Protein AF-Q5IAA7-F1 (afdb_monomer_lite)

pLDDT: mean 90.27, std 9.67, range [55.5, 97.69]

Structure (mmCIF, N/CA/C/O backbone):
data_AF-Q5IAA7-F1
#
_entry.id   AF-Q5IAA7-F1
#
loop_
_atom_site.group_PDB
_atom_site.id
_atom_site.type_symbol
_atom_site.label_atom_id
_atom_site.label_alt_id
_atom_site.label_comp_id
_atom_site.label_asym_id
_atom_site.label_entity_id
_atom_site.label_seq_id
_atom_site.pdbx_PDB_ins_code
_atom_site.Cartn_x
_atom_site.Cartn_y
_atom_site.Cartn_z
_atom_site.occupancy
_atom_site.B_iso_or_equiv
_atom_site.auth_seq_id
_atom_site.auth_comp_id
_atom_site.auth_asym_id
_atom_site.auth_atom_id
_atom_site.pdbx_PDB_model_num
ATOM 1 N N . ARG A 1 1 ? 13.169 0.631 -16.353 1.00 55.50 1 ARG A N 1
ATOM 2 C CA . ARG A 1 1 ? 13.873 1.672 -15.551 1.00 55.50 1 ARG A CA 1
ATOM 3 C C . ARG A 1 1 ? 12.961 2.461 -14.587 1.00 55.50 1 ARG A C 1
ATOM 5 O O . ARG A 1 1 ? 13.479 3.052 -13.655 1.00 55.50 1 ARG A O 1
ATOM 12 N N . THR A 1 2 ? 11.627 2.469 -14.755 1.00 67.00 2 THR A N 1
ATOM 13 C CA . THR A 1 2 ? 10.688 3.304 -13.963 1.00 67.00 2 THR A CA 1
ATOM 14 C C . THR A 1 2 ? 10.099 2.655 -12.699 1.00 67.00 2 THR A C 1
ATOM 16 O O . THR A 1 2 ? 9.682 3.389 -11.810 1.00 67.00 2 THR A O 1
ATOM 19 N N . ALA A 1 3 ? 10.073 1.321 -12.581 1.00 67.81 3 ALA A N 1
ATOM 20 C CA . ALA A 1 3 ? 9.516 0.623 -11.409 1.00 67.81 3 ALA A CA 1
ATOM 21 C C . ALA A 1 3 ? 10.376 0.799 -10.143 1.00 67.81 3 ALA A C 1
ATOM 23 O O . ALA A 1 3 ? 9.880 1.249 -9.116 1.00 67.81 3 ALA A O 1
ATOM 24 N N . ILE A 1 4 ? 11.693 0.577 -10.250 1.00 78.06 4 ILE A N 1
ATOM 25 C CA . ILE A 1 4 ? 12.649 0.791 -9.146 1.00 78.06 4 ILE A CA 1
ATOM 26 C C . ILE A 1 4 ? 12.564 2.229 -8.615 1.00 78.06 4 ILE A C 1
ATOM 28 O O . ILE A 1 4 ? 12.556 2.454 -7.409 1.00 78.06 4 ILE A O 1
ATOM 32 N N . HIS A 1 5 ? 12.434 3.209 -9.514 1.00 86.94 5 HIS A N 1
ATOM 33 C CA . HIS A 1 5 ? 12.304 4.614 -9.133 1.00 86.94 5 HIS A CA 1
ATOM 34 C C . HIS A 1 5 ? 11.047 4.878 -8.288 1.00 86.94 5 HIS A C 1
ATOM 36 O O . HIS A 1 5 ? 11.112 5.596 -7.296 1.00 86.94 5 HIS A O 1
ATOM 42 N N . ARG A 1 6 ? 9.914 4.257 -8.634 1.00 88.94 6 ARG A N 1
ATOM 43 C CA . ARG A 1 6 ? 8.654 4.405 -7.895 1.00 88.94 6 ARG A CA 1
ATOM 44 C C . ARG A 1 6 ? 8.695 3.746 -6.518 1.00 88.94 6 ARG A C 1
ATOM 46 O O . ARG A 1 6 ? 8.246 4.359 -5.556 1.00 88.94 6 ARG A O 1
ATOM 53 N N . ALA A 1 7 ? 9.287 2.558 -6.406 1.00 90.06 7 ALA A N 1
ATOM 54 C CA . ALA A 1 7 ? 9.493 1.903 -5.114 1.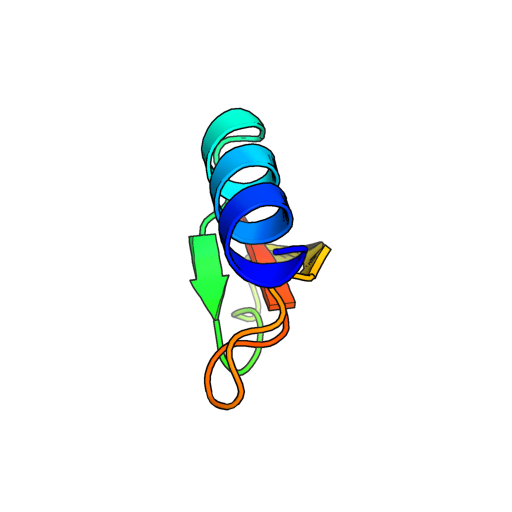00 90.06 7 ALA A CA 1
ATOM 55 C C . ALA A 1 7 ? 10.403 2.734 -4.187 1.00 90.06 7 ALA A C 1
ATOM 57 O O . ALA A 1 7 ? 10.111 2.893 -3.004 1.00 90.06 7 ALA A O 1
ATOM 58 N N . LEU A 1 8 ? 11.469 3.335 -4.731 1.00 92.75 8 LEU A N 1
ATOM 59 C CA . LEU A 1 8 ? 12.346 4.238 -3.978 1.00 92.75 8 LEU A CA 1
ATOM 60 C C . LEU A 1 8 ? 11.622 5.508 -3.513 1.00 92.75 8 LEU A C 1
ATOM 62 O O . LEU A 1 8 ? 11.818 5.930 -2.375 1.00 92.75 8 LEU A O 1
ATOM 66 N N . ILE A 1 9 ? 10.778 6.104 -4.362 1.00 93.81 9 ILE A N 1
ATOM 67 C CA . ILE A 1 9 ? 9.936 7.248 -3.978 1.00 93.81 9 ILE A CA 1
ATOM 68 C C . ILE A 1 9 ? 8.971 6.847 -2.860 1.00 93.81 9 ILE A C 1
ATOM 70 O O . ILE A 1 9 ? 8.888 7.555 -1.860 1.00 93.81 9 ILE A O 1
ATOM 74 N N . CYS A 1 10 ? 8.299 5.699 -2.995 1.00 95.56 10 CYS A N 1
ATOM 75 C CA . CYS A 1 10 ? 7.384 5.192 -1.977 1.00 95.56 10 CYS A CA 1
ATOM 76 C C . CYS A 1 10 ? 8.081 5.057 -0.619 1.00 95.56 10 CYS A C 1
ATOM 78 O O . CYS A 1 10 ? 7.621 5.613 0.375 1.00 95.56 10 CYS A O 1
ATOM 80 N N . LYS A 1 11 ? 9.263 4.431 -0.610 1.00 94.38 11 LYS A N 1
ATOM 81 C CA . LYS A 1 11 ? 10.081 4.295 0.597 1.00 94.38 11 LYS A CA 1
ATOM 82 C C . LYS A 1 11 ? 10.511 5.651 1.172 1.00 94.38 11 LYS A C 1
ATOM 84 O O . LYS A 1 11 ? 10.512 5.820 2.385 1.00 94.38 11 LYS A O 1
ATOM 89 N N . ARG A 1 12 ? 10.856 6.632 0.327 1.00 95.81 12 ARG A N 1
ATOM 90 C CA . ARG A 1 12 ? 11.230 7.995 0.758 1.00 95.81 12 ARG A CA 1
ATOM 91 C C . ARG A 1 12 ? 10.064 8.750 1.403 1.00 95.81 12 ARG A C 1
ATOM 93 O O . ARG A 1 12 ? 10.298 9.590 2.259 1.00 95.81 12 ARG A O 1
ATOM 100 N N . MET A 1 13 ? 8.832 8.445 1.006 1.00 94.56 13 MET A N 1
ATOM 101 C CA . MET A 1 13 ? 7.610 8.988 1.606 1.00 94.56 13 MET A CA 1
ATOM 102 C C . MET A 1 13 ? 7.187 8.241 2.882 1.00 94.56 13 MET A C 1
ATOM 104 O O . MET A 1 13 ? 6.117 8.525 3.418 1.00 94.56 13 MET A O 1
ATOM 108 N N . GLU A 1 14 ? 8.012 7.301 3.361 1.00 96.25 14 GLU A N 1
ATOM 109 C CA . GLU A 1 14 ? 7.712 6.375 4.464 1.00 96.25 14 GLU A CA 1
ATOM 110 C C . GLU A 1 14 ? 6.492 5.484 4.177 1.00 96.25 14 GLU A C 1
ATOM 112 O O . GLU A 1 14 ? 5.779 5.056 5.082 1.00 96.25 14 GLU A O 1
ATOM 117 N N . GLY A 1 15 ? 6.237 5.226 2.895 1.00 96.12 15 GLY A N 1
ATOM 118 C CA . GLY A 1 15 ? 5.278 4.234 2.442 1.00 96.12 15 GLY A CA 1
ATOM 119 C C . GLY A 1 15 ? 5.932 2.881 2.168 1.00 96.12 15 GLY A C 1
ATOM 120 O O . GLY A 1 15 ? 7.158 2.735 2.140 1.00 96.12 15 GLY A O 1
ATOM 121 N N . HIS A 1 16 ? 5.092 1.890 1.906 1.00 95.06 16 HIS A N 1
ATOM 122 C CA . HIS A 1 16 ? 5.478 0.552 1.472 1.00 95.06 16 HIS A CA 1
ATOM 123 C C . HIS A 1 16 ? 4.593 0.100 0.306 1.00 95.06 16 HIS A C 1
ATOM 125 O O . HIS A 1 16 ? 3.533 0.675 0.050 1.00 95.06 16 HIS A O 1
ATOM 131 N N . CYS A 1 17 ? 5.089 -0.864 -0.467 1.00 95.12 17 CYS A N 1
ATOM 132 C CA . CYS A 1 17 ? 4.434 -1.300 -1.692 1.00 95.12 17 CYS A CA 1
ATOM 133 C C . CYS A 1 17 ? 3.537 -2.501 -1.419 1.00 95.12 17 CYS A C 1
ATOM 135 O O . CYS A 1 17 ? 4.061 -3.538 -1.022 1.00 95.12 17 CYS A O 1
ATOM 137 N N . GLU A 1 18 ? 2.244 -2.389 -1.716 1.00 95.31 18 GLU A N 1
ATOM 138 C CA . GLU A 1 18 ? 1.266 -3.452 -1.468 1.00 95.31 18 GLU A CA 1
ATOM 139 C C . GLU A 1 18 ? 0.350 -3.738 -2.658 1.00 95.31 18 GLU A C 1
ATOM 141 O O . GLU A 1 18 ? 0.207 -2.921 -3.579 1.00 95.31 18 GLU A O 1
ATOM 146 N N . ALA A 1 19 ? -0.246 -4.935 -2.631 1.00 95.19 19 ALA A N 1
ATOM 147 C CA . ALA A 1 19 ? -1.278 -5.375 -3.570 1.00 95.19 19 ALA A CA 1
ATOM 148 C C . ALA A 1 19 ? -2.544 -4.512 -3.448 1.00 95.19 19 ALA A C 1
ATOM 150 O O . ALA A 1 19 ? -3.085 -4.071 -4.457 1.00 95.19 19 ALA A O 1
ATOM 151 N N . GLU A 1 20 ? -2.942 -4.220 -2.206 1.00 95.50 20 GLU A N 1
ATOM 152 C CA . GLU A 1 20 ? -4.035 -3.342 -1.770 1.00 95.50 20 GLU A CA 1
ATOM 153 C C . GLU A 1 20 ? -3.626 -2.680 -0.445 1.00 95.50 20 GLU A C 1
ATOM 155 O O . GLU A 1 20 ? -2.915 -3.293 0.347 1.00 95.50 20 GLU A O 1
ATOM 16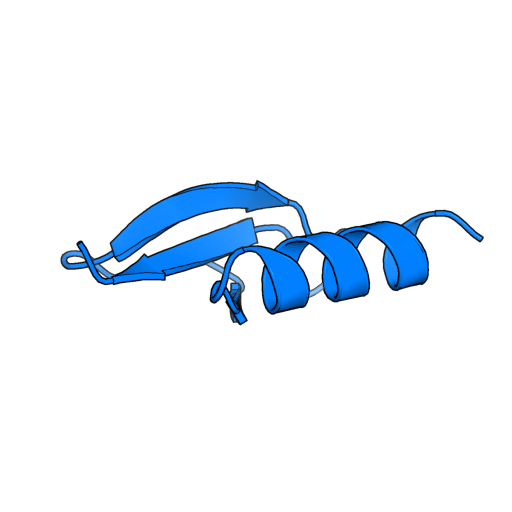0 N N . CYS A 1 21 ? -4.038 -1.432 -0.198 1.00 96.50 21 CYS A N 1
ATOM 161 C CA . CYS A 1 21 ? -3.765 -0.793 1.094 1.00 96.50 21 CYS A CA 1
ATOM 162 C C . CYS A 1 21 ? -4.718 -1.327 2.164 1.00 96.50 21 CYS A C 1
ATOM 164 O O . CYS A 1 21 ? -5.897 -1.557 1.890 1.00 96.50 21 CYS A O 1
ATOM 166 N N . LEU A 1 22 ? -4.221 -1.471 3.391 1.00 96.12 22 LEU A N 1
ATOM 167 C CA . LEU A 1 22 ? -5.051 -1.876 4.521 1.00 96.12 22 LEU A CA 1
ATOM 168 C C . LEU A 1 22 ? -6.066 -0.782 4.886 1.00 96.12 22 LEU A C 1
ATOM 170 O O . LEU A 1 22 ? -5.910 0.385 4.535 1.00 96.12 22 LEU A O 1
ATOM 174 N N . THR A 1 23 ? -7.103 -1.143 5.643 1.00 95.62 23 THR A N 1
ATOM 175 C CA . THR A 1 23 ? -8.189 -0.218 6.028 1.00 95.62 23 THR A CA 1
ATOM 176 C C . THR A 1 23 ? -7.724 0.979 6.864 1.00 95.62 23 THR A C 1
ATOM 178 O O . THR A 1 23 ? -8.401 2.003 6.884 1.00 95.62 23 THR A O 1
ATOM 181 N N . PHE A 1 24 ? -6.578 0.863 7.539 1.00 95.81 24 PHE A N 1
ATOM 182 C CA . PHE A 1 24 ? -5.937 1.925 8.326 1.00 95.81 24 PHE A CA 1
ATOM 183 C C . PHE A 1 24 ? -4.799 2.635 7.569 1.00 95.81 24 PHE A C 1
ATOM 185 O O . PHE A 1 24 ? -4.002 3.364 8.161 1.00 95.81 24 PHE A O 1
ATOM 192 N N . GLU A 1 25 ? -4.682 2.400 6.263 1.00 97.62 25 GLU A N 1
ATOM 193 C CA . GLU A 1 25 ? -3.643 2.977 5.421 1.00 97.62 25 GLU A CA 1
ATOM 194 C C . GLU A 1 25 ? -4.238 3.794 4.287 1.00 97.62 25 GLU A C 1
ATOM 196 O O . GLU A 1 25 ? -5.314 3.519 3.759 1.00 97.62 25 GLU A O 1
ATOM 201 N N . VAL A 1 26 ? -3.487 4.808 3.875 1.00 96.56 26 VAL A N 1
ATOM 202 C CA . VAL A 1 26 ? -3.837 5.658 2.746 1.00 96.56 26 VAL A CA 1
ATOM 203 C C . VAL A 1 26 ? -2.966 5.322 1.546 1.00 96.56 26 VAL A C 1
ATOM 205 O O . VAL A 1 26 ? -1.745 5.174 1.648 1.00 96.56 26 VAL A O 1
ATOM 208 N N . LYS A 1 27 ? -3.600 5.235 0.375 1.00 96.19 27 LYS A N 1
ATOM 209 C CA . LYS A 1 27 ? -2.902 5.120 -0.905 1.00 96.19 27 LYS A CA 1
ATOM 210 C C . LYS A 1 27 ? -2.319 6.477 -1.284 1.00 96.19 27 LYS A C 1
ATOM 212 O O . LYS A 1 27 ? -3.050 7.391 -1.653 1.00 96.19 27 LYS A O 1
ATOM 217 N N . ILE A 1 28 ? -0.996 6.579 -1.260 1.00 96.25 28 ILE A N 1
ATOM 218 C CA . ILE A 1 28 ? -0.260 7.819 -1.555 1.00 96.25 28 ILE A CA 1
ATOM 219 C C . ILE A 1 28 ? 0.411 7.810 -2.934 1.00 96.25 28 ILE A C 1
ATOM 221 O O . ILE A 1 28 ? 0.970 8.813 -3.367 1.00 96.25 28 ILE A O 1
ATOM 225 N N . GLY A 1 29 ? 0.376 6.679 -3.644 1.00 94.00 29 GLY A N 1
ATOM 226 C CA . GLY A 1 29 ? 0.968 6.559 -4.973 1.00 94.00 29 GLY A CA 1
ATOM 227 C C . GLY A 1 29 ? 0.944 5.132 -5.510 1.00 94.00 29 GLY A C 1
ATOM 228 O O . GLY A 1 29 ? 0.085 4.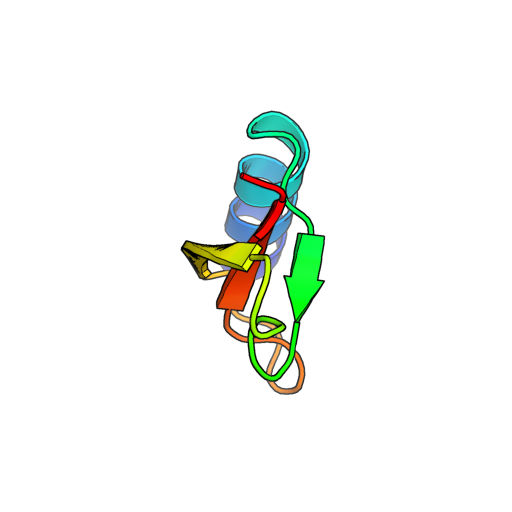327 -5.149 1.00 94.00 29 GLY A O 1
ATOM 229 N N . GLY A 1 30 ? 1.906 4.806 -6.375 1.00 92.88 30 GLY A N 1
ATOM 230 C CA . GLY A 1 30 ? 2.065 3.452 -6.904 1.00 92.88 30 GLY A CA 1
ATOM 231 C C . GLY A 1 30 ? 3.522 3.042 -7.077 1.00 92.88 30 GLY A C 1
ATOM 232 O O . GLY A 1 30 ? 4.358 3.879 -7.410 1.00 92.88 30 GLY A O 1
ATOM 233 N N . CYS A 1 31 ? 3.804 1.752 -6.894 1.00 91.00 31 CYS A N 1
ATOM 234 C CA . CYS A 1 31 ? 5.147 1.167 -6.926 1.00 91.00 31 CYS A CA 1
ATOM 235 C C . CYS A 1 31 ? 5.499 0.452 -8.241 1.00 91.00 31 CYS A C 1
ATOM 237 O O . CYS A 1 31 ? 6.678 0.297 -8.553 1.00 91.00 31 CYS A O 1
ATOM 239 N N . ARG A 1 32 ? 4.502 0.093 -9.065 1.00 75.88 32 ARG A N 1
ATOM 240 C CA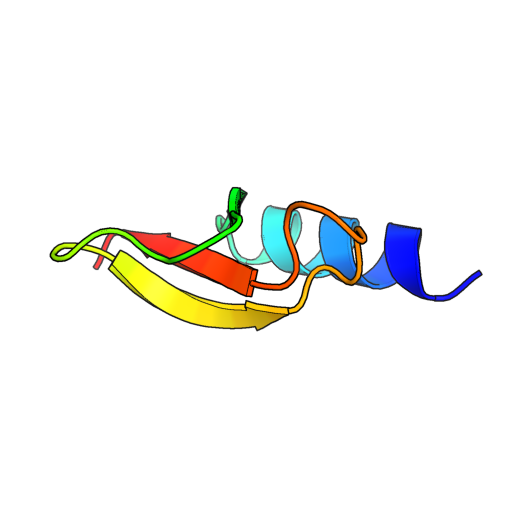 . ARG A 1 32 ? 4.677 -0.618 -10.352 1.00 75.88 32 ARG A CA 1
ATOM 241 C C . ARG A 1 32 ? 5.530 -1.897 -10.225 1.00 75.88 32 ARG A C 1
ATOM 243 O O . ARG A 1 32 ? 6.372 -2.159 -11.082 1.00 75.88 32 ARG A O 1
ATOM 250 N N . ALA A 1 33 ? 5.296 -2.676 -9.172 1.00 75.00 33 ALA A N 1
ATOM 251 C CA . ALA A 1 33 ? 5.577 -4.107 -9.155 1.00 75.00 33 ALA A CA 1
ATOM 252 C C 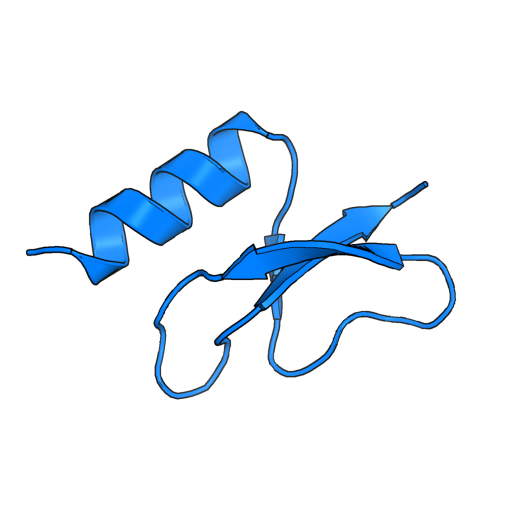. ALA A 1 33 ? 4.283 -4.827 -9.559 1.00 75.00 33 ALA A C 1
ATOM 254 O O . ALA A 1 33 ? 3.215 -4.413 -9.115 1.00 75.00 33 ALA A O 1
ATOM 255 N N . GLU A 1 34 ? 4.354 -5.846 -10.422 1.00 76.81 34 GLU A N 1
ATOM 256 C CA . GLU A 1 34 ? 3.151 -6.528 -10.944 1.00 76.81 34 GLU A CA 1
ATOM 257 C C . GLU A 1 34 ? 2.236 -7.055 -9.830 1.00 76.81 34 GLU A C 1
ATOM 259 O O . GLU A 1 34 ? 1.021 -7.040 -9.985 1.00 76.81 34 GLU A O 1
ATOM 264 N N . LEU A 1 35 ? 2.818 -7.435 -8.689 1.00 85.94 35 LEU A N 1
ATOM 265 C CA . LEU A 1 35 ? 2.095 -7.953 -7.526 1.00 85.94 35 LEU A CA 1
ATOM 266 C C . LEU A 1 35 ? 1.792 -6.896 -6.454 1.00 85.94 35 LEU A C 1
ATOM 268 O O . LEU A 1 35 ? 0.907 -7.106 -5.635 1.00 85.94 35 LEU A O 1
ATOM 272 N N . THR A 1 36 ? 2.507 -5.767 -6.441 1.00 92.94 36 THR A N 1
ATOM 273 C CA . THR A 1 36 ? 2.340 -4.706 -5.431 1.00 92.94 36 THR A CA 1
ATOM 274 C C . THR A 1 36 ? 2.287 -3.325 -6.096 1.00 92.94 36 THR A C 1
ATOM 276 O O . THR A 1 36 ? 3.261 -2.559 -6.107 1.00 92.94 36 THR A O 1
ATOM 279 N N . PRO A 1 37 ? 1.163 -2.991 -6.758 1.00 94.06 37 PRO A N 1
ATOM 280 C CA . PRO A 1 37 ? 1.068 -1.789 -7.565 1.00 94.06 37 PRO A CA 1
ATOM 281 C C . PRO A 1 37 ? 0.919 -0.517 -6.727 1.00 94.06 37 PRO A C 1
ATOM 283 O O . PRO A 1 37 ? 1.238 0.558 -7.248 1.00 94.06 37 PRO A O 1
ATOM 286 N N . TYR A 1 38 ? 0.469 -0.592 -5.473 1.00 95.88 38 TYR A N 1
ATOM 287 C CA . TYR A 1 38 ? 0.148 0.580 -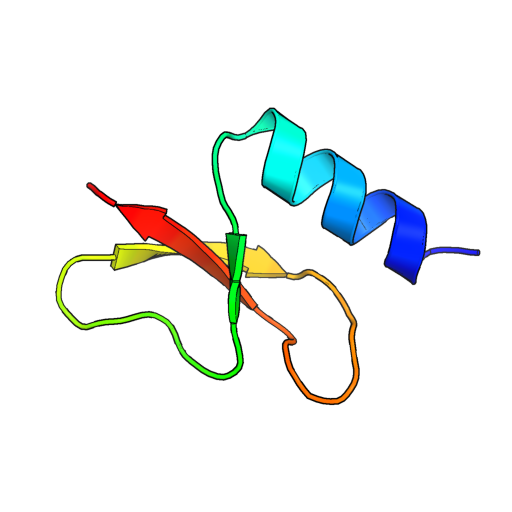4.659 1.00 95.88 38 TYR A CA 1
ATOM 288 C C . TYR A 1 38 ? 1.262 0.949 -3.694 1.00 95.88 38 TYR A C 1
ATOM 290 O O . TYR A 1 38 ? 2.000 0.093 -3.234 1.00 95.88 38 TYR A O 1
ATOM 298 N N . CYS A 1 39 ? 1.387 2.247 -3.416 1.00 97.06 39 CYS A N 1
ATOM 299 C CA . CYS A 1 39 ? 2.190 2.753 -2.312 1.00 97.06 39 CYS A CA 1
ATOM 300 C C . CYS A 1 39 ? 1.244 3.172 -1.186 1.00 97.06 39 CYS A C 1
ATOM 302 O O . CYS A 1 39 ? 0.419 4.069 -1.397 1.00 97.06 39 CYS A O 1
ATOM 304 N N . CYS A 1 40 ? 1.368 2.529 -0.031 1.00 97.62 40 CYS A N 1
ATOM 305 C CA . CYS A 1 40 ? 0.495 2.680 1.128 1.00 97.62 40 CYS A CA 1
ATOM 306 C C . CYS A 1 40 ? 1.288 3.238 2.315 1.00 97.62 40 CYS A C 1
ATOM 308 O O . CYS A 1 40 ? 2.472 2.933 2.479 1.00 97.62 40 CYS A O 1
ATOM 310 N N . LYS A 1 41 ? 0.657 4.077 3.139 1.00 97.69 41 LYS A N 1
ATOM 311 C CA . LYS A 1 41 ? 1.241 4.614 4.377 1.00 97.69 41 LYS A CA 1
ATOM 312 C C . LYS A 1 41 ? 0.181 4.635 5.466 1.00 97.69 41 LYS A C 1
ATOM 314 O O . LYS A 1 41 ? -0.970 4.964 5.189 1.00 97.69 41 LYS A O 1
ATOM 319 N N . ARG A 1 42 ? 0.572 4.291 6.693 1.00 94.81 42 ARG A N 1
ATOM 320 C CA . ARG A 1 42 ? -0.297 4.455 7.863 1.00 94.81 42 ARG A CA 1
ATOM 321 C C . ARG A 1 42 ? -0.604 5.935 8.056 1.00 94.81 42 ARG A C 1
ATOM 323 O O . ARG A 1 42 ? 0.314 6.752 7.980 1.00 94.81 42 ARG A O 1
ATOM 330 N N . THR A 1 43 ? -1.880 6.249 8.256 1.00 79.75 43 THR A N 1
ATOM 331 C CA . THR A 1 43 ? -2.313 7.576 8.719 1.00 79.75 43 THR A CA 1
ATOM 332 C C . THR A 1 43 ? -1.615 7.983 10.002 1.00 79.75 43 THR A C 1
ATOM 334 O O . THR A 1 43 ? -1.418 7.087 10.856 1.00 79.75 43 THR A O 1
#

InterPro domains:
  IPR025933 Beta-defensin domain [PF13841] (9-40)

Organism: Chlorocebus aethiops (NCBI:txid9534)

Secondary structure (DSSP, 8-state):
-HHHHHHHHHHHTT-EEESS--TTEEEEEE---SS--EEEEE-

Radius of gyration: 9.27 Å; chains: 1; bounding box: 22×17×24 Å

Sequence (43 aa):
RTAIHRALICKRMEGHCEAECLTFEVKIGGCRAELTPYCCKRT

Foldseek 3Di:
DVLQVLQVVLVVVVWHFAQDEDPQWDFPAARPDPHGGTTIDGD